Protein AF-A0A932P6C6-F1 (afdb_monomer)

pLDDT: mean 94.86, std 7.8, range [50.94, 98.75]

Solvent-accessible surface area (backbone atoms only — not comparable to full-atom values): 4530 Å² total; per-residue (Å²): 132,79,83,86,74,86,72,52,72,69,58,47,52,54,46,31,75,73,75,34,85,76,47,44,83,5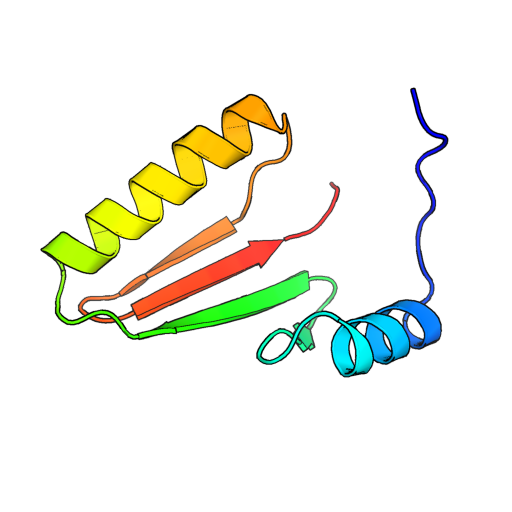4,97,86,25,43,35,37,74,43,80,35,98,28,50,73,51,26,50,52,50,52,54,53,51,51,57,52,21,61,79,66,75,53,71,64,52,75,49,80,45,59,41,26,39,36,44,32,41,64,88,132

Structure (mmCIF, N/CA/C/O backbone):
data_AF-A0A932P6C6-F1
#
_entry.id   AF-A0A932P6C6-F1
#
loop_
_atom_site.group_PDB
_atom_site.id
_atom_site.type_symbol
_atom_site.label_atom_id
_atom_site.label_alt_id
_atom_site.label_comp_id
_atom_site.label_asym_id
_atom_site.label_entity_id
_atom_site.label_seq_id
_atom_site.pdbx_PDB_ins_code
_atom_site.Cartn_x
_atom_site.Cartn_y
_atom_site.Cartn_z
_atom_site.occupancy
_atom_site.B_iso_or_equiv
_atom_site.auth_seq_id
_atom_site.auth_comp_id
_atom_site.auth_asym_id
_atom_site.auth_atom_id
_atom_site.pdbx_PDB_model_num
ATOM 1 N N . MET A 1 1 ? -23.998 9.406 5.276 1.00 50.94 1 MET A N 1
ATOM 2 C CA . MET A 1 1 ? -22.719 9.495 6.001 1.00 50.94 1 MET A CA 1
ATOM 3 C C . MET A 1 1 ? -22.746 8.375 7.019 1.00 50.94 1 MET A C 1
ATOM 5 O O . MET A 1 1 ? -23.533 8.462 7.951 1.00 50.94 1 MET A O 1
ATOM 9 N N . SER A 1 2 ? -22.060 7.261 6.765 1.00 59.78 2 SER A N 1
ATOM 10 C CA . SER A 1 2 ? -21.893 6.232 7.798 1.00 59.78 2 SER A CA 1
ATOM 11 C C . SER A 1 2 ? -21.138 6.855 8.967 1.00 59.78 2 SER A C 1
ATOM 13 O O . SER A 1 2 ? -20.196 7.605 8.723 1.00 59.78 2 SER A O 1
ATOM 15 N N . GLU A 1 3 ? -21.538 6.574 10.204 1.00 75.62 3 GLU A N 1
ATOM 16 C CA . GLU A 1 3 ? -20.731 6.950 11.365 1.00 75.62 3 GLU A CA 1
ATOM 17 C C . GLU A 1 3 ? -19.357 6.288 11.226 1.00 75.62 3 GLU A C 1
ATOM 19 O O . GLU A 1 3 ? -19.248 5.059 11.173 1.00 75.62 3 GLU A O 1
ATOM 24 N N . GLU A 1 4 ? -18.315 7.103 11.070 1.00 79.88 4 GLU A N 1
ATOM 25 C CA . GLU A 1 4 ? -16.949 6.610 10.983 1.00 79.88 4 GLU A CA 1
ATOM 26 C C . GLU A 1 4 ? -16.578 5.976 12.320 1.00 79.88 4 GLU A C 1
ATOM 28 O O . GLU A 1 4 ? -16.508 6.629 13.361 1.00 79.88 4 GLU A O 1
ATOM 33 N N . ARG A 1 5 ? -16.381 4.660 12.290 1.00 88.38 5 ARG A N 1
ATOM 34 C CA . ARG A 1 5 ? -16.001 3.873 13.453 1.00 88.38 5 ARG A CA 1
ATOM 35 C C . ARG A 1 5 ? -14.514 3.572 13.385 1.00 88.38 5 ARG A C 1
ATOM 37 O O . ARG A 1 5 ? -14.056 2.898 12.465 1.00 88.38 5 ARG A O 1
ATOM 44 N N . VAL A 1 6 ? -13.787 3.990 14.413 1.00 89.88 6 VAL A N 1
ATOM 45 C CA . VAL A 1 6 ? -12.408 3.550 14.626 1.00 89.88 6 VAL A CA 1
ATOM 46 C C . VAL A 1 6 ? -12.433 2.130 15.193 1.00 89.88 6 VAL A C 1
ATOM 48 O O . VAL A 1 6 ? -13.090 1.865 16.201 1.00 89.88 6 VAL A O 1
ATOM 51 N N . TYR A 1 7 ? -11.743 1.209 14.526 1.00 91.00 7 TYR A N 1
ATOM 52 C CA . TYR A 1 7 ? -11.565 -0.160 15.005 1.00 91.00 7 TYR A CA 1
ATOM 53 C C . TYR A 1 7 ? -10.433 -0.228 16.031 1.00 91.00 7 TYR A C 1
ATOM 55 O O . TYR A 1 7 ? -9.426 0.469 15.907 1.00 91.00 7 TYR A O 1
ATOM 63 N N . THR A 1 8 ? -10.572 -1.106 17.020 1.00 93.69 8 THR A N 1
ATOM 64 C CA . THR A 1 8 ? -9.456 -1.463 17.908 1.00 93.69 8 THR A CA 1
ATOM 65 C C . THR A 1 8 ? -8.430 -2.325 17.167 1.00 93.69 8 THR A C 1
ATOM 67 O O . THR A 1 8 ? -8.770 -3.007 16.201 1.00 93.69 8 THR A O 1
ATOM 70 N N . GLU A 1 9 ? -7.176 -2.366 17.628 1.00 91.56 9 GLU A N 1
ATOM 71 C CA . GLU A 1 9 ? -6.145 -3.213 16.999 1.00 91.56 9 GLU A CA 1
ATOM 72 C C . GLU A 1 9 ? -6.545 -4.694 16.936 1.00 91.56 9 GLU A C 1
ATOM 74 O O . GLU A 1 9 ? -6.256 -5.371 15.951 1.00 91.56 9 GLU A O 1
ATOM 79 N N . ALA A 1 10 ? -7.247 -5.197 17.957 1.00 95.00 10 ALA A N 1
ATOM 80 C CA . ALA A 1 10 ? -7.747 -6.569 17.978 1.00 95.00 10 ALA A CA 1
ATOM 81 C C . ALA A 1 10 ? -8.743 -6.827 16.834 1.00 95.00 10 ALA A C 1
ATOM 83 O O . ALA A 1 10 ? -8.593 -7.799 16.096 1.00 95.00 10 ALA A O 1
ATOM 84 N N . GLU A 1 11 ? -9.704 -5.921 16.636 1.00 95.56 11 GLU A N 1
ATOM 85 C CA . GLU A 1 11 ? -10.693 -6.014 15.554 1.00 95.56 11 GLU A CA 1
ATOM 86 C C . GLU A 1 11 ? -10.057 -5.858 14.171 1.00 95.56 11 GLU A C 1
ATOM 88 O O . GLU A 1 11 ? -10.459 -6.538 13.225 1.00 95.56 11 GLU A O 1
ATOM 93 N N . ILE A 1 12 ? -9.059 -4.976 14.044 1.00 94.88 12 ILE A N 1
ATOM 94 C CA . ILE A 1 12 ? -8.304 -4.810 12.798 1.00 94.88 12 ILE A CA 1
ATOM 95 C C . ILE A 1 12 ? -7.592 -6.119 12.455 1.00 94.88 12 ILE A C 1
ATOM 97 O O . ILE A 1 12 ? -7.750 -6.622 11.346 1.00 94.88 12 ILE A O 1
ATOM 101 N N . ASN A 1 13 ? -6.842 -6.692 13.398 1.00 94.69 13 ASN A N 1
ATOM 102 C CA . ASN A 1 13 ? -6.080 -7.917 13.166 1.00 94.69 13 ASN A CA 1
ATOM 103 C C . ASN A 1 13 ? -6.985 -9.112 12.837 1.00 94.69 13 ASN A C 1
ATOM 105 O O . ASN A 1 13 ? -6.674 -9.876 11.923 1.00 94.69 13 ASN A O 1
ATOM 109 N N . GLU A 1 14 ? -8.125 -9.248 13.521 1.00 96.31 14 GLU A N 1
ATOM 110 C CA . GLU A 1 14 ? -9.120 -10.280 13.213 1.00 96.31 14 GLU A CA 1
ATOM 111 C C . GLU A 1 14 ? -9.649 -10.138 11.776 1.00 96.31 14 GLU A C 1
ATOM 113 O O . GLU A 1 14 ? -9.656 -11.104 11.007 1.00 96.31 14 GLU A O 1
ATOM 118 N N . ARG A 1 15 ? -10.041 -8.921 11.378 1.00 95.88 15 ARG A N 1
ATOM 119 C CA . ARG A 1 15 ? -10.534 -8.648 10.020 1.00 95.88 15 ARG A CA 1
ATOM 120 C C . ARG A 1 15 ? -9.464 -8.852 8.961 1.00 95.88 15 ARG A C 1
ATOM 122 O O . ARG A 1 15 ? -9.760 -9.435 7.923 1.00 95.88 15 ARG A O 1
ATOM 129 N N . ILE A 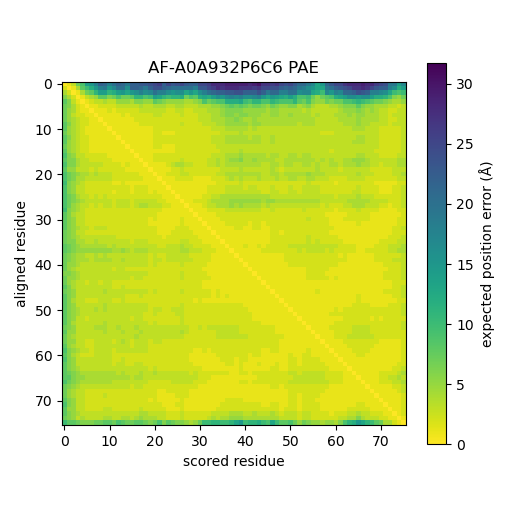1 16 ? -8.228 -8.422 9.211 1.00 96.31 16 ILE A N 1
ATOM 130 C CA . ILE A 1 16 ? -7.112 -8.643 8.285 1.00 96.31 16 ILE A CA 1
ATOM 131 C C . ILE A 1 16 ? -6.925 -10.139 8.033 1.00 96.31 16 ILE A C 1
ATOM 133 O O . ILE A 1 16 ? -6.896 -10.563 6.877 1.00 96.31 16 ILE A O 1
ATOM 137 N N . ALA A 1 17 ? -6.858 -10.937 9.103 1.00 95.25 17 ALA A N 1
ATOM 138 C CA . ALA A 1 17 ? -6.671 -12.381 9.008 1.00 95.25 17 ALA A CA 1
ATOM 139 C C . ALA A 1 17 ? -7.807 -13.072 8.236 1.00 95.25 17 ALA A C 1
ATOM 141 O O . ALA A 1 17 ? -7.567 -14.045 7.521 1.00 95.25 17 ALA A O 1
ATOM 142 N N . LYS A 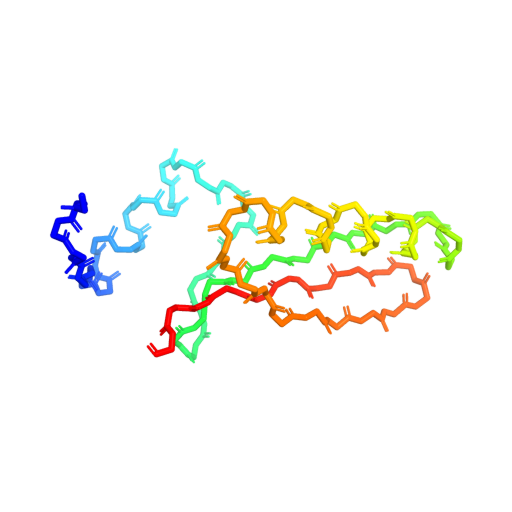1 18 ? -9.036 -12.5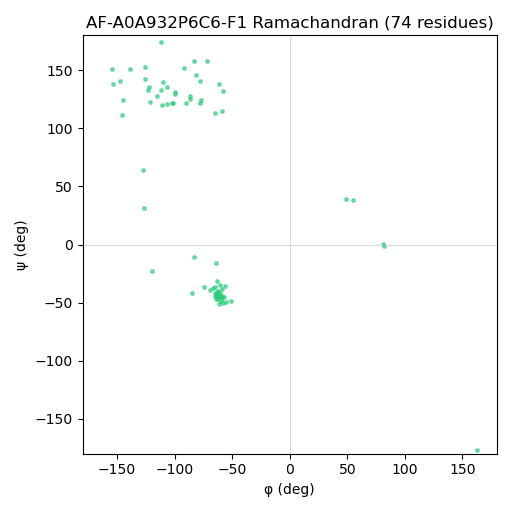64 8.367 1.00 97.06 18 LYS A N 1
ATOM 143 C CA . LYS A 1 18 ? -10.230 -13.145 7.749 1.00 97.06 18 LYS A CA 1
ATOM 144 C C . LYS A 1 18 ? -10.457 -12.702 6.301 1.00 97.06 18 LYS A C 1
ATOM 146 O O . LYS A 1 18 ? -10.875 -13.513 5.479 1.00 97.06 18 LYS A O 1
ATOM 151 N N . GLU A 1 19 ? -10.243 -11.425 5.996 1.00 96.69 19 GLU A N 1
ATOM 152 C CA . GLU A 1 19 ? -10.777 -10.778 4.787 1.00 96.69 19 GLU A CA 1
ATOM 153 C C . GLU A 1 19 ? -9.688 -10.225 3.859 1.00 96.69 19 GLU A C 1
ATOM 155 O O . GLU A 1 19 ? -9.932 -10.053 2.665 1.00 96.69 19 GLU A O 1
ATOM 160 N N . LEU A 1 20 ? -8.483 -9.952 4.370 1.00 96.62 20 LEU A N 1
ATOM 161 C CA . LEU A 1 20 ? -7.462 -9.184 3.652 1.00 96.62 20 LEU A CA 1
ATOM 162 C C . LEU A 1 20 ? -6.115 -9.925 3.596 1.00 96.62 20 LEU A C 1
ATOM 164 O O . LEU A 1 20 ? -5.109 -9.429 4.109 1.00 96.62 20 LEU A O 1
ATOM 168 N N . PRO A 1 21 ? -6.036 -11.090 2.925 1.00 94.94 21 PRO A N 1
ATOM 169 C CA . PRO A 1 21 ? -4.790 -11.839 2.821 1.00 94.94 21 PRO A CA 1
ATOM 170 C C . PRO A 1 21 ? -3.678 -10.996 2.179 1.00 94.94 21 PRO A C 1
ATOM 172 O O . PRO A 1 21 ? -3.858 -10.364 1.131 1.00 94.94 21 PRO A O 1
ATOM 175 N N . GLY A 1 22 ? -2.508 -11.001 2.821 1.00 95.81 22 GLY A N 1
ATOM 176 C CA . GLY A 1 22 ? -1.334 -10.232 2.403 1.00 95.81 22 GLY A CA 1
ATOM 177 C C . GLY A 1 22 ? -1.342 -8.760 2.825 1.00 95.81 22 GLY A C 1
ATOM 178 O O . GLY A 1 22 ? -0.398 -8.047 2.485 1.00 95.81 22 GLY A O 1
ATOM 179 N N . TRP A 1 23 ? -2.376 -8.302 3.534 1.00 97.88 23 TRP A N 1
ATOM 180 C CA . TRP A 1 23 ? -2.344 -7.035 4.255 1.00 97.88 23 TRP A CA 1
ATOM 181 C C . TRP A 1 23 ? -1.872 -7.245 5.695 1.00 97.88 23 TRP A C 1
ATOM 183 O O . TRP A 1 23 ? -2.065 -8.311 6.273 1.00 97.88 23 TRP A O 1
ATOM 193 N N . GLU A 1 24 ? -1.262 -6.219 6.274 1.00 96.88 24 GLU A N 1
ATOM 194 C CA . GLU A 1 24 ? -0.819 -6.199 7.669 1.00 96.88 24 GLU A CA 1
ATOM 195 C C . GLU A 1 24 ? -1.126 -4.844 8.310 1.00 96.88 24 GLU A C 1
ATOM 197 O O . GLU A 1 24 ? -1.135 -3.819 7.625 1.00 96.88 24 GLU A O 1
ATOM 202 N N . LEU A 1 25 ? -1.347 -4.825 9.626 1.00 96.25 25 LEU A N 1
ATOM 203 C CA . LEU A 1 25 ? -1.342 -3.591 10.403 1.00 96.25 25 LEU A CA 1
ATOM 204 C C . LEU A 1 25 ? 0.084 -3.343 10.895 1.00 96.25 25 LEU A C 1
ATOM 206 O O . LEU A 1 25 ? 0.656 -4.168 11.606 1.00 96.25 25 LEU A O 1
ATOM 210 N N . ARG A 1 26 ? 0.662 -2.198 10.537 1.00 95.25 26 ARG A N 1
ATOM 211 C CA . ARG A 1 26 ? 2.000 -1.816 10.987 1.00 9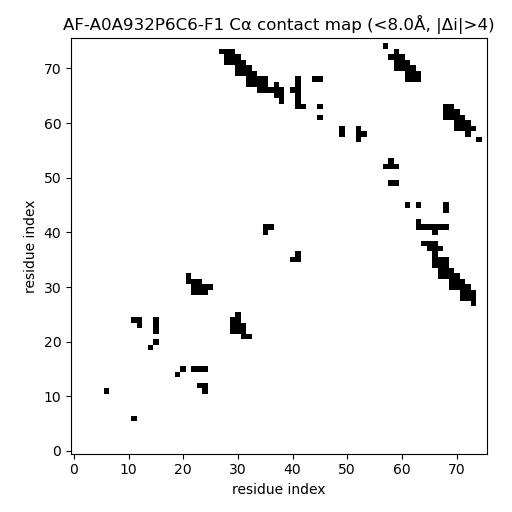5.25 26 ARG A CA 1
ATOM 212 C C . ARG A 1 26 ? 2.103 -0.314 11.204 1.00 95.25 26 ARG A C 1
ATOM 214 O O . ARG A 1 26 ? 1.890 0.468 10.279 1.00 95.25 26 ARG A O 1
ATOM 221 N N . GLU A 1 27 ? 2.511 0.069 12.416 1.00 92.31 27 GLU A N 1
ATOM 222 C CA . GLU A 1 27 ? 2.732 1.469 12.820 1.00 92.31 27 GLU A CA 1
ATOM 223 C C . GLU A 1 27 ? 1.489 2.352 12.573 1.00 92.31 27 GLU A C 1
ATOM 225 O O . GLU A 1 27 ? 1.616 3.479 12.111 1.00 92.31 27 GLU A O 1
ATOM 230 N N . GLY A 1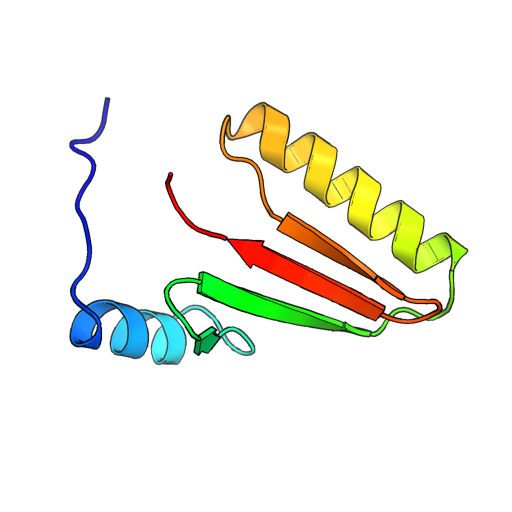 28 ? 0.282 1.822 12.812 1.00 92.19 28 GLY A N 1
ATOM 231 C CA . GLY A 1 28 ? -0.988 2.532 12.583 1.00 92.19 28 GLY A CA 1
ATOM 232 C C . GLY A 1 28 ? -1.503 2.517 11.137 1.00 92.19 28 GLY A C 1
ATOM 233 O O . GLY A 1 28 ? -2.591 3.017 10.876 1.00 92.19 28 GLY A O 1
ATOM 234 N N . TRP A 1 29 ? -0.771 1.899 10.205 1.00 95.69 29 TRP A N 1
ATOM 235 C CA . TRP A 1 29 ? -1.154 1.809 8.795 1.00 95.69 29 TRP A CA 1
ATOM 236 C C . TRP A 1 29 ? -1.542 0.391 8.408 1.00 95.69 29 TRP A C 1
ATOM 238 O O . TRP A 1 29 ? -0.830 -0.560 8.734 1.00 95.69 29 TRP A O 1
ATOM 248 N N . LEU A 1 30 ? -2.590 0.260 7.600 1.00 97.12 30 LEU A N 1
ATOM 249 C CA . LEU A 1 30 ? -2.841 -0.964 6.853 1.00 97.12 30 LEU A CA 1
ATOM 250 C C . LEU A 1 30 ? -1.906 -0.986 5.634 1.00 97.12 30 LEU A C 1
ATOM 252 O O . LEU A 1 30 ? -1.921 -0.055 4.830 1.00 97.12 30 LEU A O 1
ATOM 256 N N . ARG A 1 31 ? -1.064 -2.013 5.493 1.00 98.06 31 ARG A N 1
ATOM 257 C CA . ARG A 1 31 ? -0.007 -2.070 4.471 1.00 98.06 31 ARG A CA 1
ATOM 258 C C . ARG A 1 31 ? -0.092 -3.324 3.621 1.00 98.06 31 ARG A C 1
ATOM 260 O O . ARG A 1 31 ? -0.351 -4.406 4.135 1.00 98.06 31 ARG A O 1
ATOM 267 N N . ARG A 1 32 ? 0.198 -3.189 2.326 1.00 98.19 32 ARG A N 1
ATOM 268 C CA . ARG A 1 32 ? 0.431 -4.325 1.426 1.00 98.19 32 ARG A CA 1
ATOM 269 C C . ARG A 1 32 ? 1.441 -3.985 0.346 1.00 98.19 32 ARG A C 1
ATOM 271 O O . ARG A 1 32 ? 1.442 -2.891 -0.208 1.00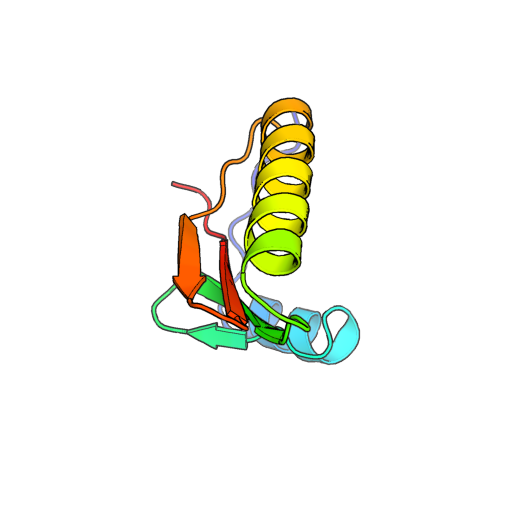 98.19 32 ARG A O 1
ATOM 278 N N . SER A 1 33 ? 2.298 -4.951 0.035 1.00 98.19 33 SER A N 1
ATOM 279 C CA . SER A 1 33 ? 3.260 -4.866 -1.062 1.00 98.19 33 SER A CA 1
ATOM 280 C C . SER A 1 33 ? 2.842 -5.753 -2.229 1.00 98.19 33 SER A C 1
ATOM 282 O O . SER A 1 33 ? 2.517 -6.922 -2.038 1.00 98.19 33 SER A O 1
ATOM 284 N N . TYR A 1 34 ? 2.933 -5.216 -3.440 1.00 98.31 34 TYR A N 1
ATOM 285 C CA . TYR A 1 34 ? 2.731 -5.932 -4.693 1.00 98.31 34 TYR A CA 1
ATOM 286 C C . TYR A 1 34 ? 4.040 -5.955 -5.474 1.00 98.31 34 TYR A C 1
ATOM 288 O O . TYR A 1 34 ? 4.649 -4.906 -5.682 1.00 98.31 34 TYR A O 1
ATOM 296 N N . ALA A 1 35 ? 4.473 -7.139 -5.905 1.00 98.38 35 ALA A N 1
ATOM 297 C CA . ALA A 1 35 ? 5.531 -7.265 -6.900 1.00 98.38 35 ALA A CA 1
ATOM 298 C C . ALA A 1 35 ? 4.950 -6.987 -8.292 1.00 98.38 35 ALA A C 1
ATOM 300 O O . ALA A 1 35 ? 3.831 -7.401 -8.596 1.00 98.38 35 ALA A O 1
ATOM 301 N N . THR A 1 36 ? 5.709 -6.299 -9.134 1.00 98.44 36 THR A N 1
ATOM 302 C CA . THR A 1 36 ? 5.328 -5.984 -10.515 1.00 98.44 36 THR A CA 1
ATOM 303 C C . THR A 1 36 ? 6.423 -6.461 -11.476 1.00 98.44 36 THR A C 1
ATOM 305 O O . THR A 1 36 ? 7.585 -6.534 -11.081 1.00 98.44 36 THR A O 1
ATOM 308 N N . PRO A 1 37 ? 6.110 -6.784 -12.746 1.00 98.19 37 PRO A N 1
ATOM 309 C CA . PRO A 1 37 ? 7.121 -7.250 -13.706 1.00 98.19 37 PRO A CA 1
ATOM 310 C C . PRO A 1 37 ? 8.219 -6.228 -14.053 1.00 98.19 37 PRO A C 1
ATOM 312 O O . PRO A 1 37 ? 9.236 -6.590 -14.636 1.00 98.19 37 PRO A O 1
ATOM 315 N N . GLY A 1 38 ? 8.015 -4.948 -13.736 1.00 98.06 38 GLY A N 1
ATOM 316 C CA . GLY A 1 38 ? 8.956 -3.867 -14.012 1.00 98.06 38 GLY A CA 1
ATOM 317 C C . GLY A 1 38 ? 8.291 -2.497 -13.919 1.00 98.06 38 GLY A C 1
ATOM 318 O O . GLY A 1 38 ? 7.098 -2.386 -13.626 1.00 98.06 38 GLY A O 1
ATOM 319 N N . PHE A 1 39 ? 9.056 -1.446 -14.212 1.00 98.44 39 PHE A N 1
ATOM 320 C CA . PHE A 1 39 ? 8.657 -0.084 -13.848 1.00 98.44 39 PHE A CA 1
ATOM 321 C C . PHE A 1 39 ? 7.394 0.420 -14.556 1.00 98.44 39 PHE A C 1
ATOM 323 O O . PHE A 1 39 ? 6.563 1.070 -13.928 1.00 98.44 39 PHE A O 1
ATOM 330 N N . SER A 1 40 ? 7.183 0.061 -15.825 1.00 98.56 40 SER A N 1
ATOM 331 C CA . SER A 1 40 ? 5.942 0.402 -16.537 1.00 98.56 40 SER A CA 1
ATOM 332 C C . SER A 1 40 ? 4.698 -0.170 -15.845 1.00 98.56 40 SER A C 1
ATOM 334 O O . SER A 1 40 ? 3.683 0.513 -15.735 1.00 98.56 40 SER A O 1
ATOM 336 N N . HIS A 1 41 ? 4.788 -1.390 -15.308 1.00 98.69 41 HIS A N 1
ATOM 337 C CA . HIS A 1 41 ? 3.695 -2.035 -14.582 1.00 98.69 41 HIS A CA 1
ATOM 338 C C . HIS A 1 41 ? 3.502 -1.427 -13.188 1.00 98.69 41 HIS A C 1
ATOM 340 O O . HIS A 1 41 ? 2.367 -1.280 -12.742 1.00 98.69 41 HIS A O 1
ATOM 346 N N . THR A 1 42 ? 4.592 -1.036 -12.516 1.00 98.75 42 THR A N 1
ATOM 347 C CA . THR A 1 42 ? 4.537 -0.257 -11.267 1.00 98.75 42 THR A CA 1
ATOM 348 C C . THR A 1 42 ? 3.731 1.024 -11.460 1.00 98.75 42 THR A C 1
ATOM 350 O O . THR A 1 42 ? 2.820 1.291 -10.679 1.00 98.75 42 THR A O 1
ATOM 353 N N . LEU A 1 43 ? 4.031 1.791 -12.513 1.00 98.69 43 LEU A N 1
ATOM 354 C CA . LEU A 1 43 ? 3.322 3.035 -12.808 1.00 98.69 43 LEU A CA 1
ATOM 355 C C . LEU A 1 43 ? 1.854 2.783 -13.163 1.00 98.69 43 LEU A C 1
ATOM 357 O O . LEU A 1 43 ? 0.988 3.461 -12.623 1.00 98.69 43 LEU A O 1
ATOM 361 N N . LEU A 1 44 ? 1.557 1.775 -13.992 1.00 98.62 44 LEU A N 1
ATOM 362 C CA . LEU A 1 44 ? 0.176 1.429 -14.345 1.00 98.62 44 LEU A CA 1
ATOM 363 C C . LEU A 1 44 ? -0.666 1.074 -13.108 1.00 98.62 44 LEU A C 1
ATOM 365 O O . LEU A 1 44 ? -1.797 1.546 -12.967 1.00 98.62 44 LEU A O 1
ATOM 369 N N . LEU A 1 45 ? -0.111 0.269 -12.196 1.00 98.69 45 LEU A N 1
ATOM 370 C CA . LEU A 1 45 ? -0.780 -0.084 -10.946 1.00 98.69 45 LEU A CA 1
ATOM 371 C C . LEU A 1 45 ? -0.998 1.155 -10.069 1.00 98.69 45 LEU A C 1
ATOM 373 O O . LEU A 1 45 ? -2.108 1.365 -9.586 1.00 98.69 45 LEU A O 1
ATOM 377 N N . ALA A 1 46 ? 0.024 1.998 -9.903 1.00 98.69 46 ALA A N 1
ATOM 378 C CA . ALA A 1 46 ? -0.075 3.224 -9.115 1.00 98.69 46 ALA A CA 1
ATOM 379 C C . ALA A 1 46 ? -1.137 4.191 -9.668 1.00 98.69 46 ALA A C 1
ATOM 381 O O . ALA A 1 46 ? -1.959 4.694 -8.906 1.00 98.69 46 ALA A O 1
ATOM 382 N N . SER A 1 47 ? -1.177 4.399 -10.988 1.00 98.56 47 SER A N 1
ATOM 383 C CA . SER A 1 47 ? -2.193 5.234 -11.641 1.00 98.56 47 SER A CA 1
ATOM 384 C C . SER A 1 47 ? -3.605 4.677 -11.458 1.00 98.56 47 SER A C 1
ATOM 386 O O . SER A 1 47 ? -4.534 5.436 -11.193 1.00 98.56 47 SER A O 1
ATOM 388 N N . THR A 1 48 ? -3.765 3.354 -11.549 1.00 98.62 48 THR A N 1
ATOM 389 C CA . THR A 1 48 ? -5.061 2.695 -11.325 1.00 98.62 48 THR A CA 1
ATOM 390 C C . THR A 1 48 ? -5.536 2.880 -9.885 1.00 98.62 48 THR A C 1
ATOM 392 O O . THR A 1 48 ? -6.692 3.231 -9.661 1.00 98.62 48 THR A O 1
ATOM 395 N N . ILE A 1 49 ? -4.638 2.699 -8.909 1.00 98.50 49 ILE A N 1
ATOM 396 C CA . ILE A 1 49 ? -4.934 2.955 -7.495 1.00 98.50 49 ILE A CA 1
ATOM 397 C C . ILE A 1 49 ? -5.354 4.413 -7.296 1.00 98.50 49 ILE A C 1
ATOM 399 O O . ILE A 1 49 ? -6.369 4.655 -6.654 1.00 98.50 49 ILE A O 1
ATOM 403 N N . GLY A 1 50 ? -4.619 5.367 -7.879 1.00 98.25 50 GLY A N 1
ATOM 404 C CA . GLY A 1 50 ? -4.943 6.792 -7.790 1.00 98.25 50 GLY A CA 1
ATOM 405 C C . GLY A 1 50 ? -6.346 7.114 -8.307 1.00 98.25 50 GLY A C 1
ATOM 406 O O . GLY A 1 50 ? -7.106 7.792 -7.628 1.00 98.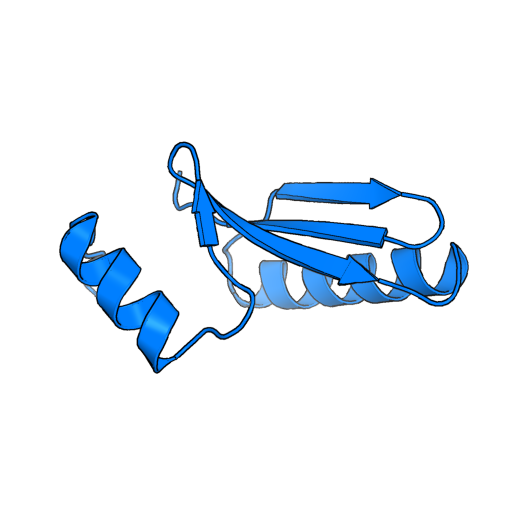25 50 GLY A O 1
ATOM 407 N N . TYR A 1 51 ? -6.738 6.559 -9.457 1.00 98.25 51 TYR A N 1
ATOM 408 C CA . TYR A 1 51 ? -8.080 6.774 -10.007 1.00 98.25 51 TYR A CA 1
ATOM 409 C C . TYR A 1 51 ? -9.196 6.242 -9.091 1.00 98.25 51 TYR A C 1
ATOM 411 O O . TYR A 1 51 ? -10.212 6.906 -8.894 1.00 98.25 51 TYR A O 1
ATOM 419 N N . ILE A 1 52 ? -9.005 5.056 -8.503 1.00 98.06 52 ILE A N 1
ATOM 420 C CA . ILE A 1 52 ? -9.976 4.466 -7.567 1.00 98.06 52 ILE A CA 1
ATOM 421 C C . ILE A 1 52 ? -10.021 5.260 -6.254 1.00 98.06 52 ILE A C 1
ATOM 423 O O . ILE A 1 52 ? -11.103 5.465 -5.708 1.00 98.06 52 ILE A O 1
ATOM 427 N N . ALA A 1 53 ? -8.869 5.722 -5.766 1.00 98.00 53 ALA A N 1
ATOM 428 C CA . ALA A 1 53 ? -8.762 6.521 -4.550 1.00 98.00 53 ALA A CA 1
ATOM 429 C C . ALA A 1 53 ? -9.549 7.838 -4.649 1.00 98.00 53 ALA A C 1
ATOM 431 O O . ALA A 1 53 ? -10.270 8.185 -3.716 1.00 98.00 53 ALA A O 1
ATOM 432 N N . GLU A 1 54 ? -9.492 8.520 -5.798 1.00 97.75 54 GLU A N 1
ATOM 433 C CA . GLU A 1 54 ? -10.300 9.723 -6.049 1.00 97.75 54 GLU A CA 1
ATOM 434 C C . GLU A 1 54 ? -11.802 9.424 -6.014 1.00 97.75 54 GLU A C 1
ATOM 436 O O . GLU A 1 54 ? -12.565 10.137 -5.365 1.00 97.75 54 GLU A O 1
ATOM 441 N N . ALA A 1 55 ? -12.237 8.336 -6.659 1.00 96.94 55 ALA A N 1
ATOM 442 C CA . ALA A 1 55 ? -13.641 7.925 -6.636 1.00 96.94 55 ALA A CA 1
ATOM 443 C C . ALA A 1 55 ? -14.125 7.552 -5.222 1.00 96.94 55 ALA A C 1
ATOM 445 O O . ALA A 1 55 ? -15.297 7.749 -4.900 1.00 96.94 55 ALA A O 1
ATOM 446 N N . ALA A 1 56 ? -13.232 7.021 -4.383 1.00 95.56 56 ALA A N 1
ATOM 447 C CA . ALA A 1 56 ? -13.504 6.686 -2.989 1.00 95.56 56 ALA A CA 1
ATOM 448 C C . ALA A 1 56 ? -13.377 7.883 -2.029 1.00 95.56 56 ALA A C 1
ATOM 450 O O . ALA A 1 56 ? -13.767 7.756 -0.869 1.00 95.56 56 ALA A O 1
ATOM 451 N N . TRP A 1 57 ? -12.828 9.015 -2.488 1.00 95.62 57 TRP A N 1
ATOM 452 C CA . TRP A 1 57 ? -12.436 10.157 -1.655 1.00 95.62 57 TRP A CA 1
ATOM 453 C C . TRP A 1 57 ? -11.589 9.748 -0.435 1.00 95.62 57 TRP A C 1
ATOM 455 O O . TRP A 1 57 ? -11.758 10.252 0.676 1.00 95.62 57 TRP A O 1
ATOM 465 N N . HIS A 1 58 ? -10.689 8.782 -0.641 1.00 95.56 58 HIS A N 1
ATOM 466 C CA . HIS A 1 58 ? -9.792 8.258 0.387 1.00 95.56 58 HIS A CA 1
ATOM 467 C C . HIS A 1 58 ? -8.455 7.888 -0.247 1.00 95.56 58 HIS A C 1
ATOM 469 O O . HIS A 1 58 ? -8.363 6.969 -1.067 1.00 95.56 58 HIS A O 1
ATOM 475 N N . HIS A 1 59 ? -7.419 8.648 0.098 1.00 97.56 59 HIS A N 1
ATOM 476 C CA . HIS A 1 59 ? -6.144 8.620 -0.609 1.00 97.56 59 HIS A CA 1
ATOM 477 C C . HIS A 1 59 ? -5.104 7.759 0.123 1.00 97.56 59 HIS A C 1
ATOM 479 O O . HIS A 1 59 ? -4.885 7.949 1.318 1.00 97.56 59 HIS A O 1
ATOM 485 N N . PRO A 1 60 ? -4.436 6.818 -0.571 1.00 97.94 60 PRO A N 1
ATOM 486 C CA . PRO A 1 60 ? -3.346 6.042 0.002 1.00 97.94 60 PRO A CA 1
ATOM 487 C C . PRO A 1 60 ? -2.013 6.789 -0.050 1.00 97.94 60 PRO A C 1
ATOM 489 O O . PRO A 1 60 ? -1.743 7.566 -0.967 1.00 97.94 60 PRO A O 1
ATOM 492 N N . ASP A 1 61 ? -1.100 6.376 0.822 1.00 98.06 61 ASP A N 1
ATOM 493 C CA . ASP A 1 61 ? 0.325 6.606 0.628 1.00 98.06 61 ASP A CA 1
ATOM 494 C C . ASP A 1 61 ? 0.917 5.472 -0.220 1.00 98.06 61 ASP A C 1
ATOM 496 O O . ASP A 1 61 ? 0.848 4.292 0.153 1.00 98.06 61 ASP A O 1
ATOM 500 N N . LEU A 1 62 ? 1.575 5.821 -1.327 1.00 98.25 62 LEU A N 1
ATOM 501 C CA . LEU A 1 62 ? 2.244 4.863 -2.209 1.00 98.25 62 LEU A CA 1
ATOM 502 C C . LEU A 1 62 ? 3.766 5.015 -2.162 1.00 98.25 62 LEU A C 1
ATOM 504 O O . LEU A 1 62 ? 4.304 6.106 -2.321 1.00 98.25 62 LEU A O 1
ATOM 508 N N . ASN A 1 63 ? 4.473 3.893 -2.020 1.00 98.38 63 ASN A N 1
ATOM 509 C CA . ASN A 1 63 ? 5.912 3.810 -2.269 1.00 98.38 63 ASN A CA 1
ATOM 510 C C . ASN A 1 63 ? 6.157 2.965 -3.525 1.00 98.38 63 ASN A C 1
ATOM 512 O O . ASN A 1 63 ? 5.763 1.794 -3.579 1.00 98.38 63 ASN A O 1
ATOM 516 N N . LEU A 1 64 ? 6.793 3.573 -4.528 1.00 98.50 64 LEU A N 1
ATOM 517 C CA . LEU A 1 64 ? 7.048 2.981 -5.837 1.00 98.50 64 LEU A CA 1
ATOM 518 C C . LEU A 1 64 ? 8.531 2.621 -5.979 1.00 98.50 64 LEU A C 1
ATOM 520 O O . LEU A 1 64 ? 9.402 3.485 -5.929 1.00 98.50 64 LEU A O 1
ATOM 524 N N . GLY A 1 65 ? 8.809 1.341 -6.210 1.00 97.44 65 GLY A N 1
ATOM 525 C CA . GLY A 1 65 ? 10.117 0.833 -6.621 1.00 97.44 65 GLY A CA 1
ATOM 526 C C . GLY A 1 65 ? 10.081 0.295 -8.053 1.00 97.44 65 GLY A C 1
ATOM 527 O O . GLY A 1 65 ? 9.018 0.181 -8.659 1.00 97.44 65 GLY A O 1
ATOM 528 N N . TYR A 1 66 ? 11.238 -0.099 -8.599 1.00 97.94 66 TYR A N 1
ATOM 529 C CA . TYR A 1 66 ? 11.327 -0.603 -9.980 1.00 97.94 66 TYR A CA 1
ATOM 530 C C . TYR A 1 66 ? 10.307 -1.717 -10.282 1.00 97.94 66 TYR A C 1
ATOM 532 O O . TYR A 1 66 ? 9.568 -1.620 -11.254 1.00 97.94 66 TYR A O 1
ATOM 540 N N . ALA A 1 67 ? 10.212 -2.726 -9.416 1.00 98.00 67 ALA A N 1
ATOM 541 C CA . ALA A 1 67 ? 9.350 -3.901 -9.580 1.00 98.00 67 ALA A CA 1
ATOM 542 C C . ALA A 1 67 ? 8.435 -4.123 -8.356 1.00 98.00 67 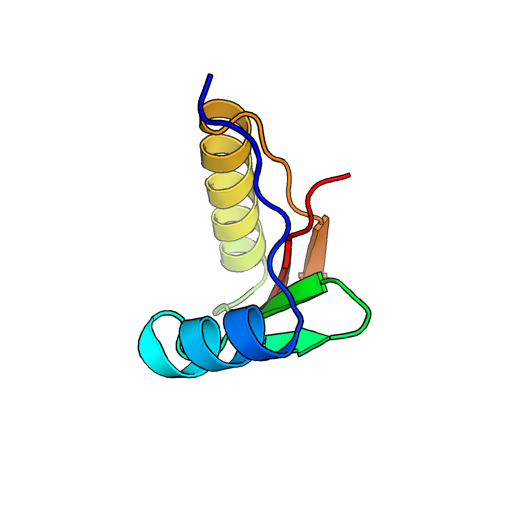ALA A C 1
ATOM 544 O O . ALA A 1 67 ? 8.164 -5.258 -7.957 1.00 98.00 67 ALA A O 1
ATOM 545 N N . LYS A 1 68 ? 8.035 -3.037 -7.677 1.00 98.50 68 LYS A N 1
ATOM 546 C CA . LYS A 1 68 ? 7.281 -3.114 -6.420 1.00 98.50 68 LYS A CA 1
ATOM 547 C C . LYS A 1 68 ? 6.423 -1.874 -6.182 1.00 98.50 68 LYS A C 1
ATOM 549 O O . LYS A 1 68 ? 6.913 -0.758 -6.319 1.00 98.50 68 LYS A O 1
ATOM 554 N N . VAL A 1 69 ? 5.192 -2.071 -5.716 1.00 98.69 69 VAL A N 1
ATOM 555 C CA . VAL A 1 69 ? 4.325 -1.017 -5.163 1.00 98.69 69 VAL A CA 1
ATOM 556 C C . VAL A 1 69 ? 3.967 -1.383 -3.730 1.00 98.69 69 VAL A C 1
ATOM 558 O O . VAL A 1 69 ? 3.409 -2.451 -3.490 1.00 98.69 69 VAL A O 1
ATOM 561 N N . THR A 1 70 ? 4.281 -0.516 -2.771 1.00 98.56 70 THR A N 1
ATOM 562 C CA . THR A 1 70 ? 3.771 -0.636 -1.397 1.00 98.56 70 THR A CA 1
ATOM 563 C C . THR A 1 70 ? 2.639 0.358 -1.207 1.00 98.56 70 THR A C 1
ATOM 565 O O . THR A 1 70 ? 2.849 1.555 -1.381 1.00 98.56 70 THR A O 1
ATOM 568 N N . VAL A 1 71 ? 1.466 -0.145 -0.841 1.00 98.50 71 VAL A N 1
ATOM 569 C CA . VAL A 1 71 ? 0.277 0.641 -0.514 1.00 98.50 71 VAL A CA 1
ATOM 570 C C . VAL A 1 71 ? 0.168 0.736 0.999 1.00 98.50 71 VAL A C 1
ATOM 572 O O . VAL A 1 71 ? 0.268 -0.288 1.680 1.00 98.50 71 VAL A O 1
ATOM 575 N N . LYS A 1 72 ? -0.042 1.944 1.522 1.00 98.25 72 LYS A N 1
ATOM 576 C CA . LYS A 1 72 ? -0.400 2.176 2.921 1.00 98.25 72 LYS A CA 1
ATOM 577 C C . LYS A 1 72 ? -1.718 2.951 2.980 1.00 98.25 72 LYS A C 1
ATOM 579 O O . LYS A 1 72 ? -1.874 3.946 2.279 1.00 98.25 72 LYS A O 1
ATOM 584 N N . LEU A 1 73 ? -2.641 2.494 3.818 1.00 97.00 73 LEU A N 1
ATOM 585 C CA . LEU A 1 73 ? -3.948 3.109 4.048 1.00 97.00 73 LEU A CA 1
ATOM 586 C C . LEU A 1 73 ? -4.114 3.462 5.528 1.00 97.00 73 LEU A C 1
ATOM 588 O O . LEU A 1 73 ? -3.803 2.648 6.400 1.00 97.00 73 LEU A O 1
ATOM 592 N N . GLN A 1 74 ? -4.623 4.662 5.784 1.00 93.75 74 GLN A N 1
ATOM 593 C CA . GLN A 1 74 ? -5.067 5.145 7.088 1.00 93.75 74 GLN A CA 1
ATOM 594 C C . GLN A 1 74 ? -6.125 6.234 6.848 1.00 93.75 74 GLN A C 1
ATOM 596 O O . GLN A 1 74 ? -6.096 6.903 5.818 1.00 93.75 74 GLN A O 1
ATOM 601 N N . THR A 1 75 ? -7.072 6.409 7.766 1.00 90.88 75 THR A N 1
ATOM 602 C CA . THR A 1 75 ? -7.907 7.620 7.808 1.00 90.88 75 THR A CA 1
ATOM 603 C C . THR A 1 75 ? -7.171 8.683 8.626 1.00 90.88 75 THR A C 1
ATOM 605 O O . THR A 1 75 ? -6.687 8.374 9.719 1.00 90.88 75 THR A O 1
ATOM 608 N N . HIS A 1 76 ? -7.015 9.881 8.056 1.00 79.44 76 HIS A N 1
ATOM 609 C CA . HIS A 1 76 ? -6.316 11.014 8.674 1.00 79.44 76 HIS A CA 1
ATOM 610 C C . HIS A 1 76 ? -7.146 11.716 9.748 1.00 79.44 76 HIS A C 1
ATOM 612 O O . HIS A 1 76 ? -8.390 11.710 9.624 1.00 79.44 76 HIS A O 1
#

Foldseek 3Di:
DPDDDDDDPVRVVVCCVVPPPQWDQDPQKTKHKDFAPFQVRQVVVVVVLVVVCVVVVFDWDWDTDGGMIMTIGDDD

Secondary structure (DSSP, 8-state):
----PPPPHHHHHHHHHHH-TT-EEETTEEEEEEE-SSHHHHHHHHHHHHHHHHHHT-PPEEEEETTEEEEEE---

Nearest PDB structures (foldseek):
  2ebb-assembly1_A-2  TM=9.167E-01  e=1.264E-05  Geobacillus kaustophilus
  1uso-assembly1_A  TM=9.655E-01  e=4.357E-05  Thermus thermophilus HB8
  1usm-assembly1_A-2  TM=9.796E-01  e=6.034E-05  Thermus thermophilus HB8
  2v6u-assembly1_A  TM=8.066E-01  e=8.919E-05  Toxoplasma gondii RH
  1dco-assembly1_B  TM=7.688E-01  e=2.079E-04  Rattus norvegicus

Radius of gyration: 13.69 Å; Cα contacts (8 Å, |Δi|>4): 93; chains: 1; bounding box: 34×24×34 Å

Mean predicted aligned error: 3.25 Å

Sequence (76 aa):
MSEERVYTEAEINERIAKELPGWELREGWLRRSYATPGFSHTLLLASTIGYIAEAAWHHPDLNLGYAKVTVKLQTH